Protein AF-A0A3D2SA46-F1 (afdb_monomer_lite)

Secondary structure (DSSP, 8-state):
-------HHHHHHHHHHHHHHHHHTT----EE-GGGTT-HHHHHHHHTT--SEEEES-HHHHHHHHHH-TTSEEEE-SPPPHHHHTT-

Sequence (88 aa):
MAYLELNREALQHNYHVIESTIRHHHKDWGAVTKILCGNKLFLQEVLQLQPKVVFDSRMSNLKAIKSLQPDIMTGYIKPPPKRIISKL

pLDDT: mean 94.73, std 5.98, range [67.56, 98.62]

Structure (mmCIF, N/CA/C/O backbone):
data_AF-A0A3D2SA46-F1
#
_entry.id   AF-A0A3D2SA46-F1
#
loop_
_atom_site.group_PDB
_atom_site.id
_atom_site.type_symbol
_atom_site.label_atom_id
_atom_site.label_alt_id
_atom_site.label_comp_id
_atom_site.label_asym_id
_atom_site.label_entity_id
_atom_site.label_seq_id
_atom_site.pdbx_PDB_ins_code
_atom_site.Cartn_x
_atom_site.Cartn_y
_atom_site.Cartn_z
_atom_site.occupancy
_atom_site.B_iso_or_equiv
_atom_site.auth_seq_id
_atom_site.auth_comp_id
_atom_site.auth_asym_id
_atom_site.auth_atom_id
_atom_site.pdbx_PDB_model_num
ATOM 1 N N . MET A 1 1 ? 12.802 19.393 13.794 1.00 74.88 1 MET A N 1
ATOM 2 C CA . MET A 1 1 ? 11.661 18.456 13.682 1.00 74.88 1 MET A CA 1
ATOM 3 C C . MET A 1 1 ? 11.982 17.454 12.594 1.00 74.88 1 MET A C 1
ATOM 5 O O . MET A 1 1 ? 12.495 17.870 11.565 1.00 74.88 1 MET A O 1
ATOM 9 N N . ALA A 1 2 ? 11.727 16.169 12.824 1.00 91.12 2 ALA A N 1
ATOM 10 C CA . ALA A 1 2 ? 11.874 15.159 11.782 1.00 91.12 2 ALA A CA 1
AT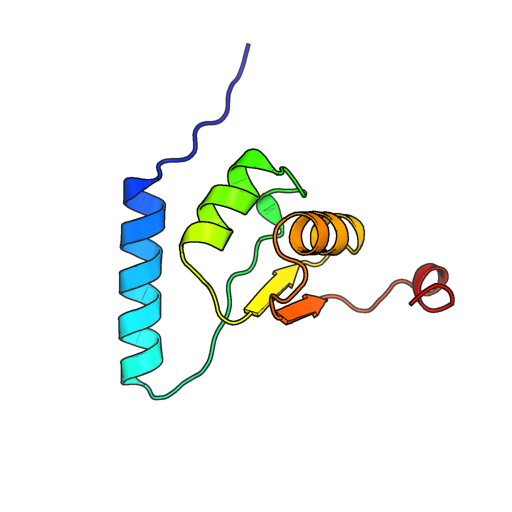OM 11 C C . ALA A 1 2 ? 10.614 15.127 10.905 1.00 91.12 2 ALA A C 1
ATOM 13 O O . ALA A 1 2 ? 9.508 15.326 11.409 1.00 91.12 2 ALA A O 1
ATOM 14 N N . TYR A 1 3 ? 10.790 14.868 9.615 1.00 92.31 3 TYR A N 1
ATOM 15 C CA . TYR A 1 3 ? 9.714 14.658 8.653 1.00 92.31 3 TYR A CA 1
ATOM 16 C C . TYR A 1 3 ? 9.991 13.383 7.854 1.00 92.31 3 TYR A C 1
ATOM 18 O O . TYR A 1 3 ? 11.109 12.867 7.860 1.00 92.31 3 TYR A O 1
ATOM 26 N N . LEU A 1 4 ? 8.949 12.851 7.218 1.00 91.75 4 LEU A N 1
ATOM 27 C CA . LEU A 1 4 ? 9.031 11.663 6.379 1.00 91.75 4 LEU A CA 1
ATOM 28 C C . LEU A 1 4 ? 8.524 12.015 4.988 1.00 91.75 4 LEU A C 1
ATOM 30 O O . LEU A 1 4 ? 7.425 12.552 4.849 1.00 91.75 4 LEU A O 1
ATOM 34 N N . GLU A 1 5 ? 9.322 11.693 3.980 1.00 94.19 5 GLU A N 1
ATOM 35 C CA . GLU A 1 5 ? 8.990 11.918 2.578 1.00 94.19 5 GLU A CA 1
ATOM 36 C C . GLU A 1 5 ? 8.715 10.590 1.884 1.00 94.19 5 GLU A C 1
ATOM 38 O O . GLU A 1 5 ? 9.366 9.576 2.148 1.00 94.19 5 GLU A O 1
ATOM 43 N N . LEU A 1 6 ? 7.741 10.604 0.978 1.00 94.81 6 LEU A N 1
ATOM 44 C CA . LEU A 1 6 ? 7.460 9.492 0.085 1.00 94.81 6 LEU A CA 1
ATOM 45 C C . LEU A 1 6 ? 7.923 9.883 -1.316 1.00 94.81 6 LEU A C 1
ATOM 47 O O . LEU A 1 6 ? 7.380 10.803 -1.924 1.00 94.81 6 LEU A O 1
ATOM 51 N N . ASN A 1 7 ? 8.915 9.164 -1.835 1.00 97.56 7 ASN A N 1
ATOM 52 C CA . ASN A 1 7 ? 9.355 9.326 -3.213 1.00 97.56 7 ASN A CA 1
ATOM 53 C C . ASN A 1 7 ? 8.361 8.617 -4.151 1.00 97.56 7 ASN A C 1
ATOM 55 O O . ASN A 1 7 ? 8.354 7.387 -4.253 1.00 97.56 7 ASN A O 1
ATOM 59 N N . ARG A 1 8 ? 7.506 9.403 -4.814 1.00 97.00 8 ARG A N 1
ATOM 60 C CA . ARG A 1 8 ? 6.457 8.891 -5.710 1.00 97.00 8 ARG A CA 1
ATOM 61 C C . ARG A 1 8 ? 7.028 8.205 -6.947 1.00 97.00 8 ARG A C 1
ATOM 63 O O . ARG A 1 8 ? 6.512 7.165 -7.341 1.00 97.00 8 ARG A O 1
ATOM 70 N N . GLU A 1 9 ? 8.098 8.747 -7.521 1.00 98.19 9 GLU A N 1
ATOM 71 C CA . GLU A 1 9 ? 8.735 8.184 -8.716 1.00 98.19 9 GLU A CA 1
ATOM 72 C C . GLU A 1 9 ? 9.312 6.798 -8.424 1.00 98.19 9 GLU A C 1
ATOM 74 O O . GLU A 1 9 ? 9.042 5.844 -9.151 1.00 98.19 9 GLU A O 1
ATOM 79 N N . ALA A 1 10 ? 10.028 6.651 -7.306 1.00 98.31 10 ALA A N 1
ATOM 80 C CA . ALA A 1 10 ? 10.563 5.364 -6.877 1.00 98.31 10 ALA A CA 1
ATOM 81 C C . ALA A 1 10 ? 9.444 4.357 -6.564 1.00 98.31 10 ALA A C 1
ATOM 83 O O . ALA A 1 10 ? 9.542 3.188 -6.936 1.00 98.31 10 ALA A O 1
ATOM 84 N N . LEU A 1 11 ? 8.363 4.802 -5.912 1.00 97.88 11 LEU A N 1
ATOM 85 C CA . LEU A 1 11 ? 7.197 3.959 -5.644 1.00 97.88 11 LEU A CA 1
ATOM 86 C C . LEU A 1 11 ? 6.573 3.442 -6.951 1.00 97.88 11 LEU A C 1
ATOM 88 O O . LEU A 1 11 ? 6.358 2.237 -7.089 1.00 97.88 11 LEU A O 1
ATOM 92 N N . GLN A 1 12 ? 6.314 4.337 -7.907 1.00 98.38 12 GLN A N 1
ATOM 93 C CA . GLN A 1 12 ? 5.754 3.993 -9.213 1.00 98.38 12 GLN A CA 1
ATOM 94 C C . GLN A 1 12 ? 6.681 3.052 -9.979 1.00 98.38 12 GLN A C 1
ATOM 96 O O . GLN A 1 12 ? 6.228 2.013 -10.453 1.00 98.38 12 GLN A O 1
ATOM 101 N N . HIS A 1 13 ? 7.972 3.372 -10.074 1.00 98.62 13 HIS A N 1
ATOM 102 C CA . HIS A 1 13 ? 8.958 2.532 -10.749 1.00 98.62 13 HIS A CA 1
ATOM 103 C C . HIS A 1 13 ? 8.957 1.106 -10.185 1.00 98.62 13 HIS A C 1
ATOM 105 O O . HIS A 1 13 ? 8.757 0.143 -10.927 1.00 98.62 13 HIS A O 1
ATOM 111 N N . ASN A 1 14 ? 9.084 0.970 -8.862 1.00 98.31 14 ASN A N 1
ATOM 112 C CA . ASN A 1 14 ? 9.116 -0.330 -8.196 1.00 98.31 14 ASN A CA 1
ATOM 113 C C . ASN A 1 14 ? 7.824 -1.121 -8.417 1.00 98.31 14 ASN A C 1
ATOM 115 O O . ASN A 1 14 ? 7.876 -2.323 -8.674 1.00 98.31 14 ASN A O 1
ATOM 119 N N . TYR A 1 15 ? 6.668 -0.455 -8.350 1.00 98.31 15 TYR A N 1
ATOM 120 C CA . TYR A 1 15 ? 5.382 -1.096 -8.597 1.00 98.31 15 TYR A CA 1
ATOM 121 C C . TYR A 1 15 ? 5.308 -1.699 -10.005 1.00 98.31 15 TYR A C 1
ATOM 123 O O . TYR A 1 15 ? 4.966 -2.870 -10.143 1.00 98.31 15 TYR A O 1
ATOM 131 N N . HIS A 1 16 ? 5.692 -0.945 -11.039 1.00 98.06 16 HIS A N 1
ATOM 132 C CA . HIS A 1 16 ? 5.662 -1.431 -12.423 1.00 98.06 16 HIS A CA 1
ATOM 133 C C . HIS A 1 16 ? 6.674 -2.557 -12.677 1.00 98.06 16 HIS A C 1
ATOM 135 O O . HIS A 1 16 ? 6.370 -3.509 -13.401 1.00 98.06 16 HIS A O 1
ATOM 141 N N . VAL A 1 17 ? 7.861 -2.493 -12.062 1.00 98.31 17 VAL A N 1
ATOM 142 C CA . VAL A 1 17 ? 8.860 -3.572 -12.139 1.00 98.31 17 VAL A CA 1
ATOM 143 C C . VAL A 1 17 ? 8.310 -4.862 -11.523 1.00 98.31 17 VAL A C 1
ATOM 145 O O . VAL A 1 17 ? 8.393 -5.925 -12.139 1.00 98.31 17 VAL A O 1
ATOM 148 N N . ILE A 1 18 ? 7.692 -4.781 -10.342 1.00 98.00 18 ILE A N 1
ATOM 149 C CA . ILE A 1 18 ? 7.091 -5.945 -9.677 1.00 98.00 18 ILE A CA 1
ATOM 150 C C . ILE A 1 18 ? 5.902 -6.479 -10.483 1.00 98.00 18 ILE A C 1
ATOM 152 O O . ILE A 1 18 ? 5.862 -7.672 -10.772 1.00 98.00 18 ILE A O 1
ATOM 156 N N . GLU A 1 19 ? 4.972 -5.615 -10.894 1.00 97.50 19 GLU A N 1
ATOM 157 C CA . GLU A 1 19 ? 3.785 -5.983 -11.677 1.00 97.50 19 GLU A CA 1
ATOM 158 C C . GLU A 1 19 ? 4.165 -6.728 -12.961 1.00 97.50 19 GLU A C 1
ATOM 160 O O . GLU A 1 19 ? 3.647 -7.812 -13.231 1.00 97.50 19 GLU A O 1
ATOM 165 N N . SER A 1 20 ? 5.102 -6.176 -13.738 1.00 97.44 20 SER A N 1
ATOM 166 C CA . SER A 1 20 ? 5.558 -6.788 -14.991 1.00 97.44 20 SER A CA 1
ATOM 167 C C . SER A 1 20 ? 6.234 -8.140 -14.761 1.00 97.44 20 SER A C 1
ATOM 169 O O . SER A 1 20 ? 5.922 -9.105 -15.460 1.00 97.44 20 SER A O 1
ATOM 171 N N . THR A 1 21 ? 7.083 -8.245 -13.736 1.00 98.06 21 THR A N 1
ATOM 172 C CA . THR A 1 21 ? 7.766 -9.494 -13.371 1.00 98.06 21 THR A CA 1
ATOM 173 C C . THR A 1 21 ? 6.769 -10.571 -12.945 1.00 98.06 21 THR A C 1
ATOM 175 O O . THR A 1 21 ? 6.803 -11.699 -13.433 1.00 98.06 21 THR A O 1
ATOM 178 N N . ILE A 1 22 ? 5.838 -10.236 -12.053 1.00 97.38 22 ILE A N 1
ATOM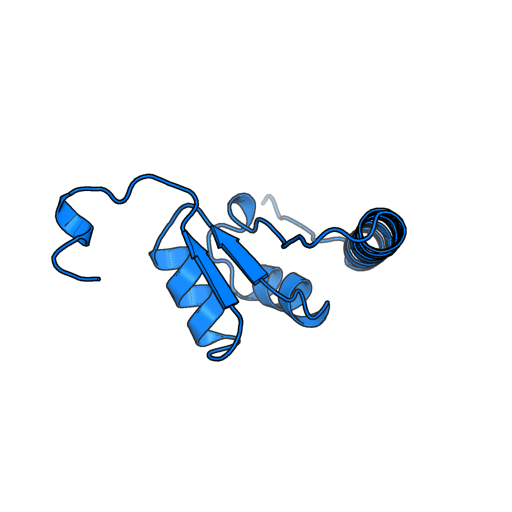 179 C CA . ILE A 1 22 ? 4.862 -11.191 -11.524 1.00 97.38 22 ILE A CA 1
ATOM 180 C C . ILE A 1 22 ? 3.881 -11.636 -12.618 1.00 97.38 22 ILE A C 1
ATOM 182 O O . ILE A 1 22 ? 3.595 -12.833 -12.734 1.00 97.38 22 ILE A O 1
ATOM 186 N N . ARG A 1 23 ? 3.426 -10.709 -13.475 1.00 95.69 23 ARG A N 1
ATOM 187 C CA . ARG A 1 23 ? 2.561 -11.035 -14.618 1.00 95.69 23 ARG A CA 1
ATOM 188 C C . ARG A 1 23 ? 3.247 -11.905 -15.655 1.00 95.69 23 ARG A C 1
ATOM 190 O O . ARG A 1 23 ? 2.587 -12.783 -16.205 1.00 95.69 23 ARG A O 1
ATOM 197 N N . HIS A 1 24 ? 4.539 -11.696 -15.904 1.00 97.81 24 HIS A N 1
ATOM 198 C CA . HIS A 1 24 ? 5.314 -12.554 -16.799 1.00 97.81 24 HIS A CA 1
ATOM 199 C C . HIS A 1 24 ? 5.304 -14.019 -16.336 1.00 97.81 24 HIS A C 1
ATOM 201 O O . HIS A 1 24 ? 5.260 -14.931 -17.153 1.00 97.81 24 HIS A O 1
ATOM 207 N N . HIS A 1 25 ? 5.253 -14.251 -15.024 1.00 98.00 25 HIS A N 1
ATOM 208 C CA . HIS A 1 25 ? 5.135 -15.588 -14.443 1.00 98.00 25 HIS A CA 1
ATOM 209 C C . HIS A 1 25 ? 3.690 -16.077 -14.253 1.00 98.00 25 HIS A C 1
ATOM 211 O O . HIS A 1 25 ? 3.493 -17.115 -13.623 1.00 98.00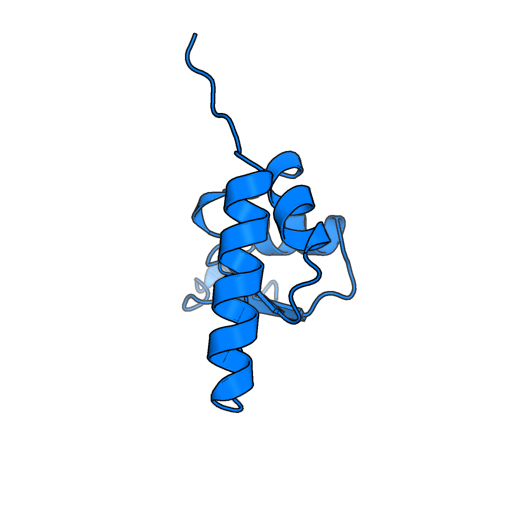 25 HIS A O 1
ATOM 217 N N . HIS A 1 26 ? 2.688 -15.359 -14.774 1.00 96.94 26 HIS A N 1
ATOM 218 C CA . HIS A 1 26 ? 1.264 -15.695 -14.654 1.00 96.94 26 HIS A CA 1
ATOM 219 C C . HIS A 1 26 ? 0.787 -15.892 -13.205 1.00 96.94 26 HIS A C 1
ATOM 221 O O . HIS A 1 26 ? -0.017 -16.779 -12.920 1.00 96.94 26 HIS A O 1
ATOM 227 N N . LYS A 1 27 ? 1.293 -15.076 -12.273 1.00 97.06 27 LYS A N 1
ATOM 228 C CA . LYS A 1 27 ? 0.896 -15.117 -10.858 1.00 97.06 27 LYS A CA 1
ATOM 229 C C . LYS A 1 27 ? 0.083 -13.883 -10.476 1.00 97.06 27 LYS A C 1
ATOM 231 O O . LYS A 1 27 ? 0.244 -12.816 -11.063 1.00 97.06 27 LYS A O 1
ATOM 236 N N . ASP A 1 28 ? -0.753 -14.030 -9.454 1.00 95.19 28 ASP A N 1
ATOM 237 C CA . ASP A 1 28 ? -1.417 -12.910 -8.789 1.00 95.19 28 ASP A CA 1
ATOM 238 C C . ASP A 1 28 ? -0.603 -12.423 -7.587 1.00 95.19 28 ASP A C 1
ATOM 24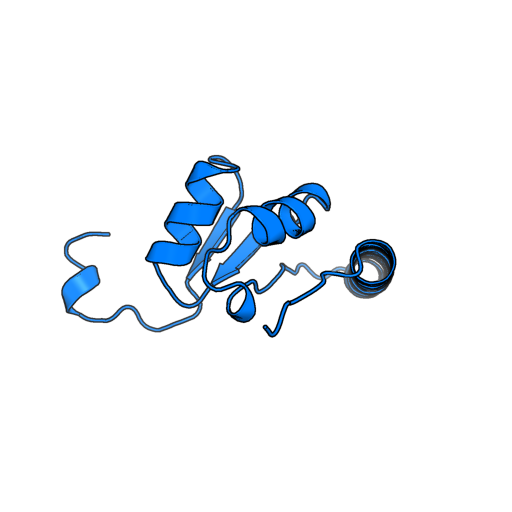0 O O . ASP A 1 28 ? 0.149 -13.175 -6.961 1.00 95.19 28 ASP A O 1
ATOM 244 N N . TRP A 1 29 ? -0.772 -11.148 -7.247 1.00 97.00 29 TRP A N 1
ATOM 245 C CA . TRP A 1 29 ? -0.150 -10.529 -6.083 1.00 97.00 29 TRP A CA 1
ATOM 246 C C . TRP A 1 29 ? -0.967 -9.329 -5.599 1.00 97.00 29 TRP A C 1
ATOM 248 O O . TRP A 1 29 ? -1.949 -8.916 -6.219 1.00 97.00 29 TRP A O 1
ATOM 258 N N . GLY A 1 30 ? -0.536 -8.758 -4.478 1.00 96.75 30 GLY A N 1
ATOM 259 C CA . GLY A 1 30 ? -1.044 -7.487 -3.990 1.00 96.75 30 GLY A CA 1
ATOM 260 C C . GLY A 1 30 ? -0.070 -6.793 -3.057 1.00 96.75 30 GLY A C 1
ATOM 261 O O . GLY A 1 30 ? 0.914 -7.379 -2.599 1.00 96.75 30 GLY A O 1
ATOM 262 N N . ALA A 1 31 ? -0.355 -5.528 -2.772 1.00 97.56 31 ALA A N 1
ATOM 263 C CA . ALA A 1 31 ? 0.536 -4.662 -2.014 1.00 97.56 31 ALA A CA 1
ATOM 264 C C . ALA A 1 31 ? 0.309 -4.805 -0.503 1.00 97.56 31 ALA A C 1
ATOM 266 O O . ALA A 1 31 ? -0.824 -4.766 -0.031 1.00 97.56 31 ALA A O 1
ATOM 267 N N . VAL A 1 32 ? 1.384 -4.914 0.280 1.00 97.88 32 VAL A N 1
ATOM 268 C CA . VAL A 1 32 ? 1.313 -4.911 1.751 1.00 97.88 32 VAL A CA 1
ATOM 269 C C . VAL A 1 32 ? 1.558 -3.493 2.273 1.00 97.88 32 VAL A C 1
ATOM 271 O O . VAL A 1 32 ? 2.654 -2.963 2.133 1.00 97.88 32 VAL A O 1
ATOM 274 N N . THR A 1 33 ? 0.573 -2.884 2.937 1.00 97.38 33 THR A N 1
ATOM 275 C CA . THR A 1 33 ? 0.629 -1.469 3.381 1.00 97.38 33 THR A CA 1
ATOM 276 C C . THR A 1 33 ? 0.939 -1.283 4.864 1.00 97.38 33 THR A C 1
ATOM 278 O O . THR A 1 33 ? 0.909 -0.163 5.372 1.00 97.38 33 THR A O 1
ATOM 281 N N . LYS A 1 34 ? 1.255 -2.366 5.583 1.00 94.31 34 LYS A N 1
ATOM 282 C CA . LYS A 1 34 ? 1.390 -2.400 7.053 1.00 94.31 34 LYS A CA 1
ATOM 283 C C . LYS A 1 34 ? 2.229 -1.261 7.645 1.00 94.31 34 LYS A C 1
ATOM 285 O O . LYS A 1 34 ? 1.905 -0.779 8.735 1.00 94.31 34 LYS A O 1
ATOM 290 N N . ILE A 1 35 ? 3.313 -0.873 6.970 1.00 94.44 35 ILE A N 1
ATOM 291 C CA . ILE A 1 35 ? 4.261 0.139 7.457 1.00 94.44 35 ILE A CA 1
ATOM 292 C C . ILE A 1 35 ? 3.727 1.572 7.344 1.00 94.44 35 ILE A C 1
ATOM 294 O O . ILE A 1 35 ? 4.179 2.452 8.066 1.00 94.44 35 ILE A O 1
ATOM 298 N N . LEU A 1 36 ? 2.707 1.795 6.512 1.00 96.06 36 LEU A N 1
ATOM 299 C CA . LEU A 1 36 ? 2.078 3.104 6.327 1.00 96.06 36 LEU A CA 1
ATOM 300 C C . LEU A 1 36 ? 1.155 3.479 7.493 1.00 96.06 36 LEU A C 1
ATOM 302 O O . LEU A 1 36 ? 0.675 4.606 7.564 1.00 96.06 36 LEU A O 1
ATOM 306 N N . CYS A 1 37 ? 0.896 2.542 8.415 1.00 94.88 37 CYS A N 1
ATOM 307 C CA . CYS A 1 37 ? 0.191 2.786 9.676 1.00 94.88 37 CYS A CA 1
ATOM 308 C C . CYS A 1 37 ? -1.191 3.452 9.524 1.00 94.88 37 CYS A C 1
ATOM 310 O O . CYS A 1 37 ? -1.640 4.155 10.424 1.00 94.88 37 CYS A O 1
ATOM 312 N N . GLY A 1 38 ? -1.877 3.228 8.398 1.00 95.88 38 GLY A N 1
ATOM 313 C CA . GLY A 1 38 ? -3.183 3.839 8.142 1.00 95.88 38 GLY A CA 1
ATOM 314 C C . GLY A 1 38 ? -3.122 5.323 7.754 1.00 95.88 38 GLY A C 1
ATOM 315 O O . GLY A 1 38 ? -4.170 5.962 7.683 1.00 95.88 38 GLY A O 1
ATOM 316 N N . ASN A 1 39 ? -1.930 5.883 7.511 1.00 97.31 39 ASN A N 1
ATOM 317 C CA . ASN A 1 39 ? -1.774 7.265 7.072 1.00 97.31 39 ASN A CA 1
ATOM 318 C C . ASN A 1 39 ? -2.419 7.445 5.690 1.00 97.31 39 ASN A C 1
ATOM 320 O O . ASN A 1 39 ? -1.950 6.886 4.699 1.00 97.31 39 ASN A O 1
ATOM 324 N N . LYS A 1 40 ? -3.503 8.225 5.632 1.00 97.56 40 LYS A N 1
ATOM 325 C CA . LYS A 1 40 ? -4.310 8.376 4.416 1.00 97.56 40 LYS A CA 1
ATOM 326 C C . LYS A 1 40 ? -3.533 8.984 3.251 1.00 97.56 40 LYS A C 1
ATOM 328 O O . LYS A 1 40 ? -3.740 8.529 2.134 1.00 97.56 40 LYS A O 1
ATOM 333 N N . LEU A 1 41 ? -2.625 9.928 3.512 1.00 97.06 41 LEU A N 1
ATOM 334 C CA . LEU A 1 41 ? -1.811 10.558 2.471 1.00 97.06 41 LEU A CA 1
ATOM 335 C C . LEU A 1 41 ? -0.960 9.506 1.751 1.00 97.06 41 LEU A C 1
ATOM 337 O O . LEU A 1 41 ? -1.029 9.386 0.537 1.00 97.06 41 LEU A O 1
ATOM 341 N N . PHE A 1 42 ? -0.222 8.678 2.493 1.00 97.69 42 PHE A N 1
ATOM 342 C CA . PHE A 1 42 ? 0.612 7.639 1.877 1.00 97.69 42 PHE A CA 1
ATOM 343 C C . PHE A 1 42 ? -0.197 6.479 1.298 1.00 97.69 42 PHE A C 1
ATOM 345 O O . PHE A 1 42 ? 0.193 5.904 0.285 1.00 97.69 42 PHE A O 1
ATOM 352 N N . LEU A 1 43 ? -1.328 6.124 1.915 1.00 98.12 43 LEU A N 1
ATOM 353 C CA . LEU A 1 43 ? -2.216 5.106 1.358 1.00 98.12 43 LEU A CA 1
ATOM 354 C C . LEU A 1 43 ? -2.788 5.538 0.005 1.00 98.12 43 LEU A C 1
ATOM 356 O O . LEU A 1 43 ? -2.851 4.709 -0.893 1.00 98.12 43 LEU A O 1
ATOM 360 N N . GLN A 1 44 ? -3.161 6.810 -0.163 1.00 97.88 44 GLN A N 1
ATOM 361 C CA . GLN A 1 44 ? -3.648 7.328 -1.444 1.00 97.88 44 GLN A CA 1
ATOM 362 C C . GLN A 1 44 ? -2.621 7.134 -2.564 1.00 97.88 44 GLN A C 1
ATOM 364 O O . GLN A 1 44 ? -2.997 6.667 -3.634 1.00 97.88 44 GLN A O 1
ATOM 369 N N . GLU A 1 45 ? -1.338 7.392 -2.302 1.00 97.88 45 GLU A N 1
ATOM 370 C CA . GLU A 1 45 ? -0.264 7.187 -3.288 1.00 97.88 45 GLU A CA 1
ATOM 371 C C . GLU A 1 45 ? -0.152 5.727 -3.740 1.00 97.88 45 GLU A C 1
ATOM 373 O O . GLU A 1 45 ? 0.024 5.454 -4.923 1.00 97.88 45 GLU A O 1
ATOM 378 N N . VAL A 1 46 ? -0.303 4.770 -2.818 1.00 97.81 46 VAL A N 1
ATOM 379 C CA . VAL A 1 46 ? -0.294 3.340 -3.167 1.00 97.81 46 VAL A CA 1
ATOM 380 C C . VAL A 1 46 ? -1.559 2.942 -3.929 1.00 97.81 46 VAL A C 1
ATOM 382 O O . VAL A 1 46 ? -1.482 2.180 -4.889 1.00 97.81 46 VAL A O 1
ATOM 385 N N . LEU A 1 47 ? -2.727 3.442 -3.520 1.00 97.88 47 LEU A N 1
ATOM 386 C CA . LEU A 1 47 ? -4.010 3.102 -4.144 1.00 97.88 47 LEU A CA 1
ATOM 387 C C . LEU A 1 47 ? -4.147 3.672 -5.564 1.00 97.88 47 LEU A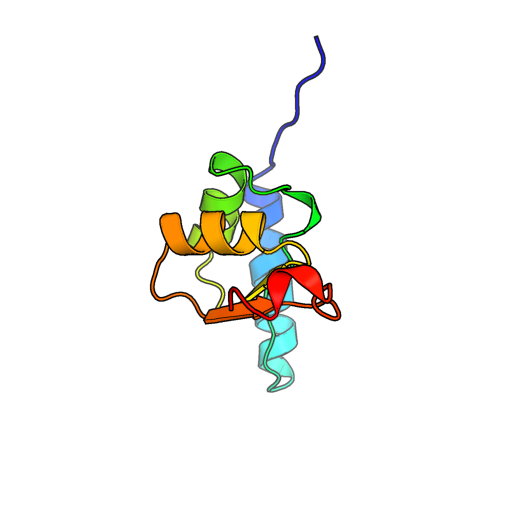 C 1
ATOM 389 O O . LEU A 1 47 ? -4.764 3.034 -6.412 1.00 97.88 47 LEU A O 1
ATOM 393 N N . GLN A 1 48 ? -3.521 4.815 -5.858 1.00 97.62 48 GLN A N 1
ATOM 394 C CA . GLN A 1 48 ? -3.475 5.394 -7.208 1.00 97.62 48 GLN A CA 1
ATOM 395 C C . GLN A 1 48 ? -2.754 4.505 -8.232 1.00 97.62 48 GLN A C 1
ATOM 397 O O . GLN A 1 48 ? -3.025 4.613 -9.427 1.00 97.62 48 GLN A O 1
ATOM 402 N N . LEU A 1 49 ? -1.896 3.585 -7.778 1.00 97.88 49 LEU A N 1
ATOM 403 C CA . LEU A 1 49 ? -1.267 2.562 -8.625 1.00 97.88 49 LEU A CA 1
ATOM 404 C C . LEU A 1 49 ? -2.247 1.447 -9.028 1.00 97.88 49 LEU A C 1
ATOM 406 O O . LEU A 1 49 ? -1.891 0.574 -9.810 1.00 97.88 49 LEU A O 1
ATOM 410 N N . GLN A 1 50 ? -3.470 1.474 -8.488 1.00 96.75 50 GLN A N 1
ATOM 411 C CA . GLN A 1 50 ? -4.557 0.531 -8.750 1.00 96.75 50 GLN A CA 1
ATOM 412 C C . GLN A 1 50 ? -4.193 -0.945 -8.489 1.00 96.75 50 GLN A C 1
ATOM 414 O O . GLN A 1 50 ? -4.461 -1.808 -9.329 1.00 96.75 50 GLN A O 1
ATOM 419 N N . PRO A 1 51 ? -3.625 -1.292 -7.313 1.00 97.31 51 PRO A N 1
ATOM 420 C CA . PRO A 1 51 ? -3.414 -2.690 -6.964 1.00 97.31 51 PRO A CA 1
ATOM 421 C C . PRO A 1 51 ? -4.743 -3.446 -6.887 1.00 97.31 51 PRO A C 1
ATOM 423 O O . PRO A 1 51 ? -5.714 -2.963 -6.306 1.00 97.31 51 PRO A O 1
ATOM 426 N N . LYS A 1 52 ? -4.767 -4.678 -7.410 1.00 95.62 52 LYS A N 1
ATOM 427 C CA . LYS A 1 52 ? -5.955 -5.547 -7.353 1.00 95.62 52 LYS A CA 1
ATOM 428 C C . LYS A 1 52 ? -6.385 -5.855 -5.915 1.00 95.62 52 LYS A C 1
ATOM 430 O O . LYS A 1 52 ? -7.576 -5.893 -5.618 1.00 95.62 52 LYS A O 1
ATOM 435 N N . VAL A 1 53 ? -5.412 -6.093 -5.033 1.00 97.94 53 VAL A N 1
ATOM 436 C CA . VAL A 1 53 ? -5.630 -6.399 -3.616 1.00 97.94 53 VAL A CA 1
ATOM 437 C C . VAL A 1 53 ? -4.584 -5.715 -2.742 1.00 97.94 53 VAL A C 1
ATOM 439 O O . VAL A 1 53 ? -3.414 -5.596 -3.114 1.00 97.94 53 VAL A O 1
ATOM 442 N N . VAL A 1 54 ? -5.016 -5.266 -1.564 1.00 98.19 54 VAL A N 1
ATOM 443 C CA . VAL A 1 54 ? -4.157 -4.646 -0.552 1.00 98.19 54 VAL A CA 1
ATOM 444 C C . VAL A 1 54 ? -4.222 -5.427 0.753 1.00 98.19 54 VAL A C 1
ATOM 446 O O . VAL A 1 54 ? -5.291 -5.811 1.225 1.00 98.19 54 VAL A O 1
ATOM 449 N N . PHE A 1 55 ? -3.069 -5.642 1.371 1.00 98.25 55 PHE A N 1
ATOM 450 C CA . PHE A 1 55 ? -2.919 -6.432 2.580 1.00 98.25 55 PHE A CA 1
ATOM 451 C C . PHE A 1 55 ? -2.460 -5.586 3.764 1.00 98.25 55 PHE A C 1
ATOM 453 O O . PHE A 1 55 ? -1.499 -4.820 3.675 1.00 98.25 55 PHE A O 1
ATOM 460 N N . ASP A 1 56 ? -3.081 -5.795 4.923 1.00 97.69 56 ASP A N 1
ATOM 461 C CA . ASP A 1 56 ? -2.607 -5.221 6.182 1.00 97.69 56 ASP A CA 1
ATOM 462 C C . ASP A 1 56 ? -2.847 -6.177 7.359 1.00 97.69 56 ASP A C 1
ATOM 464 O O . ASP A 1 56 ? -3.693 -7.068 7.340 1.00 97.69 56 ASP A O 1
ATOM 468 N N . SER A 1 57 ? -2.069 -5.989 8.418 1.00 95.31 57 SER A N 1
ATOM 469 C CA . SER A 1 57 ? -2.144 -6.756 9.664 1.00 95.31 57 SER A CA 1
ATOM 470 C C . SER A 1 57 ? -2.978 -6.072 10.755 1.00 95.31 57 SER A C 1
ATOM 472 O O . SER A 1 57 ? -3.164 -6.640 11.839 1.00 95.31 57 SER A O 1
ATOM 474 N N . ARG A 1 58 ? -3.489 -4.855 10.508 1.00 93.00 58 ARG A N 1
ATOM 475 C CA . ARG A 1 58 ? -4.341 -4.096 11.438 1.00 93.00 58 ARG A CA 1
ATOM 476 C C . ARG A 1 58 ? -5.693 -3.765 10.815 1.00 93.00 58 ARG A C 1
ATOM 478 O O . ARG A 1 58 ? -5.768 -3.161 9.752 1.00 93.00 58 ARG A O 1
ATOM 485 N N . MET A 1 59 ? -6.766 -4.074 11.542 1.00 92.38 59 MET A N 1
ATOM 486 C CA . MET A 1 59 ? -8.133 -3.797 11.090 1.00 92.38 59 MET A CA 1
ATOM 487 C C . MET A 1 59 ? -8.399 -2.295 10.903 1.00 92.38 59 MET A C 1
ATOM 489 O O . MET A 1 59 ? -9.104 -1.903 9.984 1.00 92.38 59 MET A O 1
ATOM 493 N N . SER A 1 60 ? -7.806 -1.438 11.741 1.00 94.00 60 SER A N 1
ATOM 494 C CA . SER A 1 60 ? -7.897 0.023 11.597 1.00 94.00 60 SER A CA 1
ATOM 495 C C . SER A 1 60 ? -7.311 0.518 10.275 1.00 94.00 60 SER A C 1
ATOM 497 O O . SER A 1 60 ? -7.893 1.395 9.645 1.00 94.00 60 SER A O 1
ATOM 499 N N . ASN A 1 61 ? -6.200 -0.072 9.827 1.00 96.94 61 ASN A N 1
ATOM 500 C CA . ASN A 1 61 ? -5.573 0.284 8.557 1.00 96.94 61 ASN A CA 1
ATOM 501 C C . ASN A 1 61 ? -6.440 -0.171 7.379 1.00 96.94 61 ASN A C 1
ATOM 503 O O . ASN A 1 61 ? -6.657 0.605 6.456 1.00 96.94 61 ASN A O 1
ATOM 507 N N . LEU A 1 62 ? -7.003 -1.385 7.444 1.00 96.31 62 LEU A N 1
ATOM 508 C CA . LEU A 1 62 ? -7.953 -1.865 6.434 1.00 96.31 62 LEU A CA 1
ATOM 509 C C . LEU A 1 62 ? -9.200 -0.976 6.353 1.00 96.31 62 LEU A C 1
ATOM 511 O O . LEU A 1 62 ? -9.638 -0.639 5.258 1.00 96.31 62 LEU A O 1
ATOM 515 N N . LYS A 1 63 ? -9.730 -0.518 7.495 1.00 95.88 63 LYS A N 1
ATOM 516 C CA . LYS A 1 63 ? -10.817 0.472 7.528 1.00 95.88 63 LYS A CA 1
ATOM 517 C C . LYS A 1 63 ? -10.410 1.796 6.877 1.00 95.88 63 LYS A C 1
ATOM 519 O O . LYS A 1 63 ? -11.208 2.373 6.147 1.00 95.88 63 LYS A O 1
ATOM 524 N N . ALA A 1 64 ? -9.181 2.268 7.102 1.00 98.12 64 ALA A N 1
ATOM 525 C CA . ALA A 1 64 ? -8.673 3.471 6.444 1.00 98.12 64 ALA A CA 1
ATOM 526 C C . ALA A 1 64 ? -8.594 3.291 4.917 1.00 98.12 64 ALA A C 1
ATOM 528 O O . ALA A 1 64 ? -9.073 4.158 4.192 1.00 98.12 64 ALA A O 1
ATOM 529 N N . ILE A 1 65 ? -8.093 2.148 4.438 1.00 98.31 65 ILE A N 1
ATOM 530 C CA . ILE A 1 65 ? -8.061 1.796 3.008 1.00 98.31 65 ILE A CA 1
ATOM 531 C C . ILE A 1 65 ? -9.475 1.781 2.423 1.00 98.31 65 ILE A C 1
ATOM 533 O O . ILE A 1 65 ? -9.737 2.471 1.444 1.00 98.31 65 ILE A O 1
ATOM 537 N N . LYS A 1 66 ? -10.414 1.080 3.069 1.00 97.88 66 LYS A N 1
ATOM 538 C CA . LYS A 1 66 ? -11.819 1.019 2.642 1.00 97.88 66 LYS A CA 1
ATOM 539 C C . LYS A 1 66 ? -12.515 2.381 2.654 1.00 97.88 66 LYS A C 1
ATOM 541 O O . LYS A 1 66 ? -13.388 2.614 1.832 1.00 97.88 66 LYS A O 1
ATOM 546 N N . SER A 1 67 ? -12.120 3.297 3.540 1.00 98.06 67 SER A N 1
ATOM 547 C CA . SER A 1 67 ? -12.643 4.671 3.523 1.00 98.06 67 SER A CA 1
ATOM 548 C C . SER A 1 67 ? -12.147 5.503 2.336 1.00 98.06 67 SER A C 1
ATOM 550 O O . SER A 1 67 ? -12.791 6.486 1.988 1.00 98.06 67 SER A O 1
ATOM 552 N N . LEU A 1 68 ? -11.002 5.141 1.747 1.00 98.12 68 LEU A N 1
ATOM 553 C CA . LEU A 1 68 ? -10.433 5.807 0.572 1.00 98.12 68 LEU A CA 1
ATOM 554 C C . LEU A 1 68 ? -10.922 5.161 -0.729 1.00 98.12 68 LEU A C 1
ATOM 556 O O . LEU A 1 68 ? -11.200 5.868 -1.690 1.00 98.12 68 LEU A O 1
ATOM 560 N N . GLN A 1 69 ? -11.034 3.832 -0.748 1.00 97.81 69 GLN A N 1
ATOM 561 C CA . GLN A 1 69 ? -11.497 3.057 -1.894 1.00 97.81 69 GLN A CA 1
ATOM 562 C C . GLN A 1 69 ? -12.355 1.875 -1.403 1.00 97.81 69 GLN A C 1
ATOM 564 O O . GLN A 1 69 ? -11.815 0.811 -1.090 1.00 97.81 69 GLN A O 1
ATOM 569 N N . PRO A 1 70 ? -13.688 2.041 -1.292 1.00 97.31 70 PRO A N 1
ATOM 570 C CA . PRO A 1 70 ? -14.583 1.028 -0.718 1.00 97.31 70 PRO A CA 1
ATOM 571 C C . PRO A 1 70 ? -14.543 -0.325 -1.437 1.00 97.31 70 PRO A C 1
ATOM 573 O O . PRO A 1 70 ? -14.587 -1.377 -0.790 1.00 97.31 70 PRO A O 1
ATOM 576 N N . ASP A 1 71 ? -14.374 -0.299 -2.756 1.00 97.00 71 ASP A N 1
ATOM 577 C CA . ASP A 1 71 ? -14.486 -1.485 -3.609 1.00 97.00 71 ASP A CA 1
ATOM 578 C C . ASP A 1 71 ? -13.179 -2.276 -3.745 1.00 97.00 71 ASP A C 1
ATOM 580 O O . ASP A 1 71 ? -13.189 -3.398 -4.247 1.00 97.00 71 ASP A O 1
ATOM 584 N N . ILE A 1 72 ? -12.044 -1.748 -3.265 1.00 97.62 72 ILE A N 1
ATOM 585 C CA . ILE A 1 72 ? -10.762 -2.453 -3.401 1.00 97.62 72 ILE A CA 1
ATOM 586 C C . ILE A 1 72 ? -10.761 -3.752 -2.598 1.00 97.62 72 ILE A C 1
ATOM 588 O O . ILE A 1 72 ? -11.206 -3.781 -1.447 1.00 97.62 72 ILE A O 1
ATOM 592 N N . MET A 1 73 ? -10.229 -4.839 -3.155 1.00 98.12 73 MET A N 1
ATOM 593 C CA . MET A 1 73 ? -10.075 -6.069 -2.387 1.00 98.12 73 MET A CA 1
ATOM 594 C C . MET A 1 73 ? -9.050 -5.852 -1.267 1.00 98.12 73 MET A C 1
ATOM 596 O O . MET A 1 73 ? -7.962 -5.320 -1.486 1.00 98.12 73 MET A O 1
ATOM 600 N N . THR A 1 74 ? -9.388 -6.277 -0.051 1.00 97.75 74 THR A N 1
ATOM 601 C CA . THR A 1 74 ? -8.495 -6.164 1.107 1.00 97.75 74 THR A CA 1
ATOM 602 C C . THR A 1 74 ? -8.304 -7.508 1.784 1.00 97.75 74 THR A C 1
ATOM 604 O O . THR A 1 74 ? -9.289 -8.198 2.036 1.00 97.75 74 THR A O 1
ATOM 607 N N . GLY A 1 75 ? -7.070 -7.848 2.153 1.00 96.06 75 GLY A N 1
ATOM 608 C CA . GLY A 1 75 ? -6.754 -9.061 2.905 1.00 96.06 75 GLY A CA 1
ATOM 609 C C . GLY A 1 75 ? -6.151 -8.763 4.278 1.00 96.06 75 GLY A C 1
ATOM 610 O O . GLY A 1 75 ? -5.208 -7.980 4.414 1.00 96.06 75 GLY A O 1
ATOM 611 N N . TYR A 1 76 ? -6.676 -9.416 5.315 1.00 95.06 76 TYR A N 1
ATOM 612 C CA . TYR A 1 76 ? -6.104 -9.361 6.658 1.00 95.06 76 TYR A CA 1
ATOM 613 C C . TYR A 1 76 ? -5.039 -10.452 6.830 1.00 95.06 76 TYR A C 1
ATOM 615 O O . TYR A 1 76 ? -5.358 -11.635 6.849 1.00 95.06 76 TYR A O 1
ATOM 623 N N . ILE A 1 77 ? -3.769 -10.066 6.973 1.00 95.12 77 ILE A N 1
ATOM 624 C CA . ILE A 1 77 ? -2.616 -10.998 6.944 1.00 95.12 77 ILE A CA 1
ATOM 625 C C . ILE A 1 77 ? -2.107 -11.403 8.333 1.00 95.12 77 ILE A C 1
ATOM 627 O O . ILE A 1 77 ? -0.918 -11.638 8.545 1.00 95.12 77 ILE A O 1
ATOM 631 N N . LYS A 1 78 ? -2.993 -11.431 9.326 1.00 91.06 78 LYS A N 1
ATOM 632 C CA . LYS A 1 78 ? -2.671 -11.869 10.688 1.00 91.06 78 LYS A CA 1
ATOM 633 C C . LYS A 1 78 ? -3.804 -12.756 11.200 1.00 91.06 78 LYS A C 1
ATOM 635 O O . LYS A 1 78 ? -4.951 -12.504 10.854 1.00 91.06 78 LYS A O 1
ATOM 640 N N . PRO A 1 79 ? -3.551 -13.716 12.102 1.00 90.00 79 PRO A N 1
ATOM 641 C CA . PRO A 1 79 ? -4.632 -14.297 12.886 1.00 90.00 79 PRO A CA 1
ATOM 642 C C . PRO A 1 79 ? -5.403 -13.187 13.629 1.00 90.00 79 PRO A C 1
ATOM 644 O O . PRO A 1 79 ? -4.769 -12.387 14.347 1.00 90.00 79 PRO A O 1
ATOM 647 N N . PRO A 1 80 ? -6.734 -13.080 13.455 1.00 82.31 80 PRO A N 1
ATOM 648 C CA . PRO A 1 80 ? -7.522 -12.049 14.113 1.00 82.31 80 PRO A CA 1
ATOM 649 C C . PRO A 1 80 ? -7.467 -12.260 15.629 1.00 82.31 80 PRO A C 1
ATOM 651 O O . PRO A 1 80 ? -7.657 -13.376 16.112 1.00 82.31 80 PRO A O 1
ATOM 654 N N . PRO A 1 81 ? -7.169 -11.216 16.422 1.00 84.12 81 PRO A N 1
ATOM 655 C CA . PRO A 1 81 ? -7.228 -11.348 17.870 1.00 84.12 81 PRO A CA 1
ATOM 656 C C . PRO A 1 81 ? -8.676 -11.631 18.288 1.00 84.12 81 PRO A C 1
ATOM 658 O O . PRO A 1 81 ? -9.594 -10.991 17.774 1.00 84.12 81 PRO A O 1
ATOM 661 N N . LYS A 1 82 ? -8.872 -12.543 19.253 1.00 87.19 82 LYS A N 1
ATOM 662 C CA . LYS A 1 82 ? -10.195 -13.051 19.676 1.00 87.19 82 LYS A CA 1
ATOM 663 C C . LYS A 1 82 ? -11.252 -11.952 19.858 1.00 87.19 82 LYS A C 1
ATOM 665 O O . LYS A 1 82 ? -12.377 -12.098 19.405 1.00 87.19 82 LYS A O 1
ATOM 670 N N . ARG A 1 83 ? -10.861 -10.808 20.435 1.00 85.00 83 ARG A N 1
ATOM 671 C CA . ARG A 1 83 ? -11.738 -9.648 20.689 1.00 85.00 83 ARG A CA 1
ATOM 672 C C . ARG A 1 83 ? -12.344 -8.979 19.445 1.00 85.00 83 ARG A C 1
ATOM 674 O O . ARG A 1 83 ? -13.254 -8.173 19.590 1.00 85.00 83 ARG A O 1
ATOM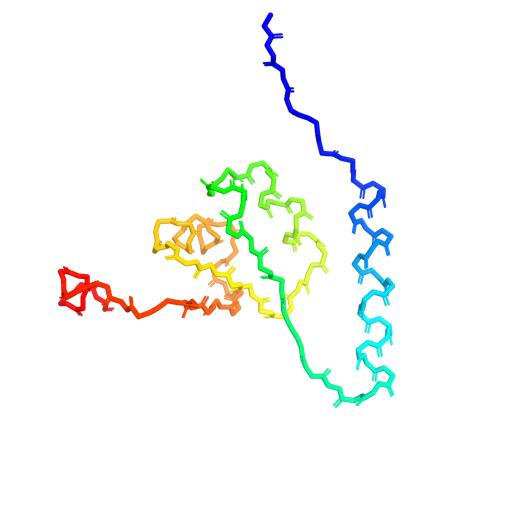 681 N N . ILE A 1 84 ? -11.767 -9.195 18.261 1.00 81.19 84 ILE A N 1
ATOM 682 C CA . ILE A 1 84 ? -12.239 -8.594 17.003 1.00 81.19 84 ILE A CA 1
ATOM 683 C C . ILE A 1 84 ? -13.161 -9.561 16.260 1.00 81.19 84 ILE A C 1
ATOM 685 O O . ILE A 1 84 ? -13.994 -9.096 15.499 1.00 81.19 84 ILE A O 1
ATOM 689 N N . ILE A 1 85 ? -13.068 -10.870 16.516 1.00 81.50 85 ILE A N 1
ATOM 690 C CA . ILE A 1 85 ? -13.850 -11.893 15.805 1.00 81.50 85 ILE A CA 1
ATOM 691 C C . ILE A 1 85 ? -15.355 -11.644 15.943 1.00 81.50 85 ILE A C 1
ATOM 693 O O . ILE A 1 85 ? -16.072 -11.747 14.962 1.00 81.50 85 ILE A O 1
ATOM 697 N N . SER A 1 86 ? -15.827 -11.234 17.122 1.00 82.44 86 SER A N 1
ATOM 698 C CA . SER A 1 86 ? -17.241 -10.900 17.345 1.00 82.44 86 SER A CA 1
ATOM 699 C C . SER A 1 86 ? -17.708 -9.591 16.690 1.00 82.44 86 SER A C 1
ATOM 701 O O . SER A 1 86 ? -18.881 -9.253 16.794 1.00 82.44 86 SER A O 1
ATOM 703 N N . LYS A 1 87 ? -16.797 -8.818 16.084 1.00 72.31 87 LYS A N 1
ATOM 704 C CA . LYS A 1 87 ? -17.053 -7.510 15.451 1.00 72.31 87 LYS A CA 1
ATOM 705 C C . LYS A 1 87 ? -16.713 -7.494 13.953 1.00 72.31 87 LYS A C 1
ATOM 707 O O . LYS A 1 87 ? -16.695 -6.406 13.371 1.00 72.31 87 LYS A O 1
ATOM 712 N N . LEU A 1 88 ? -16.315 -8.641 13.399 1.00 67.56 88 LEU A N 1
ATOM 713 C CA . LEU A 1 88 ? -16.148 -8.865 11.961 1.00 67.56 88 LEU A CA 1
ATOM 714 C C . LEU A 1 88 ? -17.522 -9.099 11.339 1.00 67.56 88 LEU A C 1
ATOM 716 O O . LEU A 1 88 ? -17.723 -8.556 10.235 1.00 67.56 88 LEU A O 1
#

Radius of gyration: 14.33 Å; chains: 1; bounding box: 29×34×38 Å

Foldseek 3Di:
DDDDDDDLVVVLVVLVVVVVVCVVVVHADFEECAVVVLVLVVLVSRCVSPTQEYEYQDPSSVVSNCVVPVPRHYYHPDDDDPVCVVVD